Protein AF-A0A1G6Z7X3-F1 (afdb_monomer_lite)

Sequence (109 aa):
MNHMKKITLLLILCLLSLITNAQDQPLPATVVNLLPKGYEVLKRTSGDLNLDTYPDMIVVLNKANEKETSDVALHPKKRPLLIFIGGPGHTYRLAARSDEAVTAWIVAA

pLDDT: mean 83.52, std 14.07, range [49.41, 98.06]

Foldseek 3Di:
DDPVVVVVVVVVVVVVVVPPPPDPDDDDPLVVVVDDPQKDWPDKDWDDPPPDPFIKMKTKIDGPCCLVPDPCVPDFQFIKIWIWDGDPPRHTDTPDIDRHPDTDDDDDD

Secondary structure (DSSP, 8-state):
--HHHHHHHHHHHHHHTTGGG---PPPPHHHHTTSPTTEEEEEEEEE-SSSSSS-EEEEEEEETTTTTS--TTT-PPEEEEEEEEEEGGGEEEEEEEEEEEEE------

Structure (mmCIF, N/CA/C/O backbone):
data_AF-A0A1G6Z7X3-F1
#
_entry.id   AF-A0A1G6Z7X3-F1
#
loop_
_atom_site.group_PDB
_atom_site.id
_atom_site.type_symbol
_atom_site.label_atom_id
_atom_site.label_alt_id
_atom_site.label_comp_id
_atom_site.label_asym_id
_atom_site.label_entity_id
_atom_site.label_seq_id
_atom_site.pdbx_PDB_ins_code
_atom_site.Cartn_x
_atom_site.Cartn_y
_atom_site.Cartn_z
_atom_site.occupancy
_atom_site.B_iso_or_equiv
_atom_site.auth_seq_id
_atom_site.auth_comp_id
_atom_site.auth_asym_id
_atom_site.auth_atom_id
_atom_site.pdbx_PDB_model_num
ATOM 1 N N . MET A 1 1 ? 8.821 32.248 40.784 1.00 59.72 1 MET A N 1
ATOM 2 C CA . MET A 1 1 ? 8.898 32.058 39.314 1.00 59.72 1 MET A CA 1
ATOM 3 C C . MET A 1 1 ? 8.030 33.109 38.634 1.00 59.72 1 MET A C 1
ATOM 5 O O . MET A 1 1 ? 6.811 33.023 38.730 1.00 59.72 1 MET A O 1
ATOM 9 N N . ASN A 1 2 ? 8.656 34.131 38.041 1.00 73.94 2 ASN A N 1
ATOM 10 C CA . ASN A 1 2 ? 7.977 35.343 37.563 1.00 73.94 2 ASN A CA 1
ATOM 11 C C . ASN A 1 2 ? 6.932 35.016 36.491 1.00 73.94 2 ASN A C 1
ATOM 13 O O . ASN A 1 2 ? 7.190 34.204 35.603 1.00 73.94 2 ASN A O 1
ATOM 17 N N . HIS A 1 3 ? 5.772 35.668 36.576 1.00 72.25 3 HIS A N 1
ATOM 18 C CA . HIS A 1 3 ? 4.602 35.436 35.722 1.00 72.25 3 HIS A CA 1
ATOM 19 C C . HIS A 1 3 ? 4.936 35.464 34.217 1.00 72.25 3 HIS A C 1
ATOM 21 O O . HIS A 1 3 ? 4.409 34.669 33.446 1.00 72.25 3 HIS A O 1
ATOM 27 N N . MET A 1 4 ? 5.898 36.300 33.812 1.00 77.12 4 MET A N 1
ATOM 28 C CA . MET A 1 4 ? 6.371 36.397 32.426 1.00 77.12 4 MET A CA 1
ATOM 29 C C . MET A 1 4 ? 7.143 35.157 31.955 1.00 77.12 4 MET A C 1
ATOM 31 O O . MET A 1 4 ? 6.957 34.720 30.828 1.00 77.12 4 MET A O 1
ATOM 35 N N . LYS A 1 5 ? 7.935 34.516 32.829 1.00 72.44 5 LYS A N 1
ATOM 36 C CA . LYS A 1 5 ? 8.695 33.299 32.484 1.00 72.44 5 LYS A CA 1
ATOM 37 C C . LYS A 1 5 ? 7.771 32.108 32.214 1.00 72.44 5 LYS A C 1
ATOM 39 O O . LYS A 1 5 ? 8.098 31.269 31.386 1.00 72.44 5 LYS A O 1
ATOM 44 N N . LYS A 1 6 ? 6.608 32.055 32.879 1.00 77.00 6 LYS A N 1
ATOM 45 C CA . LYS A 1 6 ? 5.582 31.024 32.647 1.00 77.00 6 LYS A CA 1
ATOM 46 C C . LYS A 1 6 ? 4.922 31.184 31.277 1.00 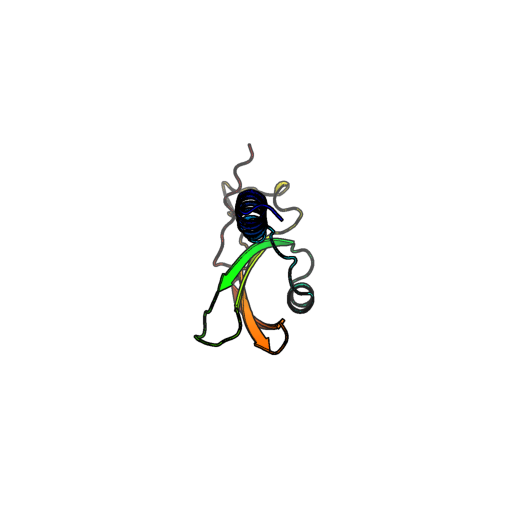77.00 6 LYS A C 1
ATOM 48 O O . LYS A 1 6 ? 4.732 30.191 30.593 1.00 77.00 6 LYS A O 1
ATOM 53 N N . ILE A 1 7 ? 4.626 32.422 30.870 1.00 86.00 7 ILE A N 1
ATOM 54 C CA . ILE A 1 7 ? 4.039 32.724 29.555 1.00 86.00 7 ILE A CA 1
ATOM 55 C C . ILE A 1 7 ? 5.034 32.391 28.441 1.00 86.00 7 ILE A C 1
ATOM 57 O O . ILE A 1 7 ? 4.673 31.715 27.482 1.00 86.00 7 ILE A O 1
ATOM 61 N N . THR A 1 8 ? 6.301 32.787 28.597 1.00 84.44 8 THR A N 1
ATOM 62 C CA . THR A 1 8 ? 7.358 32.427 27.642 1.00 84.44 8 THR A CA 1
ATOM 63 C C . THR A 1 8 ? 7.542 30.910 27.549 1.00 84.44 8 THR A C 1
ATOM 65 O O . THR A 1 8 ? 7.656 30.380 26.450 1.00 84.44 8 THR A O 1
ATOM 68 N N . LEU A 1 9 ? 7.496 30.191 28.676 1.00 84.38 9 LEU A N 1
ATOM 69 C CA . LEU A 1 9 ? 7.582 28.728 28.693 1.00 84.38 9 LEU A CA 1
ATOM 70 C C . LEU A 1 9 ? 6.377 28.061 28.005 1.00 84.38 9 LEU A C 1
ATOM 72 O O . LEU A 1 9 ? 6.556 27.087 27.280 1.00 84.38 9 LEU A O 1
ATOM 76 N N . LEU A 1 10 ? 5.166 28.599 28.191 1.00 83.50 10 LEU A N 1
ATOM 77 C CA . LEU A 1 10 ? 3.940 28.065 27.588 1.00 83.50 10 LEU A CA 1
ATOM 78 C C . LEU A 1 10 ? 3.908 28.280 26.066 1.00 83.50 10 LEU A C 1
ATOM 80 O O . LEU A 1 10 ? 3.498 27.388 25.329 1.00 83.50 10 LEU A O 1
ATOM 84 N N . LEU A 1 11 ? 4.395 29.432 25.594 1.00 84.06 11 LEU A N 1
ATOM 85 C CA . LEU A 1 11 ? 4.563 29.711 24.165 1.00 84.06 11 LEU A CA 1
ATOM 86 C C . LEU A 1 11 ? 5.588 28.770 23.530 1.00 84.06 11 LEU A C 1
ATOM 88 O O . LEU A 1 11 ? 5.297 28.175 22.499 1.00 84.06 11 LEU A O 1
ATOM 92 N N . ILE A 1 12 ? 6.744 28.568 24.170 1.00 84.00 12 ILE A N 1
ATOM 93 C CA . ILE A 1 12 ? 7.756 27.620 23.683 1.00 84.00 12 ILE A CA 1
ATOM 94 C C . ILE A 1 12 ? 7.164 26.206 23.596 1.00 84.00 12 ILE A C 1
ATOM 96 O O . ILE A 1 12 ? 7.282 25.566 22.556 1.00 84.00 12 ILE A O 1
ATOM 100 N N . LEU A 1 13 ? 6.447 25.742 24.625 1.00 80.94 13 LEU A N 1
ATOM 101 C CA . LEU A 1 13 ? 5.818 24.416 24.620 1.00 80.94 13 LEU A CA 1
ATOM 102 C C . LEU A 1 13 ? 4.782 24.249 23.489 1.00 80.94 13 LEU A C 1
ATOM 104 O O . LEU A 1 13 ? 4.705 23.182 22.886 1.00 80.94 13 LEU A O 1
ATOM 108 N N . CYS A 1 14 ? 4.030 25.306 23.171 1.00 79.38 14 CYS A N 1
ATOM 109 C CA . CYS A 1 14 ? 3.048 25.317 22.083 1.00 79.38 14 CYS A CA 1
ATOM 110 C C . CYS A 1 14 ? 3.704 25.358 20.688 1.00 79.38 14 CYS A C 1
ATOM 112 O O . CYS A 1 14 ? 3.187 24.784 19.737 1.00 79.38 14 CYS A O 1
ATOM 114 N N . LEU A 1 15 ? 4.872 25.997 20.553 1.00 74.44 15 LEU A N 1
ATOM 115 C CA . LEU A 1 15 ? 5.643 25.982 19.306 1.00 74.44 15 LEU A CA 1
ATOM 116 C C . LEU A 1 15 ? 6.309 24.621 19.037 1.00 74.44 15 LEU A C 1
ATOM 118 O O . LEU A 1 15 ? 6.435 24.232 17.877 1.00 74.44 15 LEU A O 1
ATOM 122 N N . LEU A 1 16 ? 6.697 23.871 20.077 1.00 68.12 16 LEU A N 1
ATOM 123 C CA . LEU A 1 16 ? 7.288 22.536 19.907 1.00 68.12 16 LEU A CA 1
ATOM 124 C C . LEU A 1 16 ? 6.288 21.473 19.410 1.00 68.12 16 LEU A C 1
ATOM 126 O O . LEU A 1 16 ? 6.709 20.529 18.743 1.00 68.12 16 LEU A O 1
ATOM 130 N N . SER A 1 17 ? 4.984 21.607 19.679 1.00 65.94 17 SER A N 1
ATOM 131 C CA . SER A 1 17 ? 3.972 20.626 19.243 1.00 65.94 17 SER A CA 1
ATOM 132 C C . SER A 1 17 ? 3.589 20.734 17.760 1.00 65.94 17 SER A C 1
ATOM 134 O O . SER A 1 17 ? 2.997 19.807 17.211 1.00 65.94 17 SER A O 1
ATOM 136 N N . LEU A 1 18 ? 3.950 21.826 17.079 1.00 61.19 18 LEU A N 1
ATOM 137 C CA . LEU A 1 18 ? 3.647 22.027 15.655 1.00 61.19 18 LEU A CA 1
ATOM 138 C C . LEU A 1 18 ? 4.598 21.266 14.715 1.00 61.19 18 LEU A C 1
ATOM 140 O O . LEU A 1 18 ? 4.277 21.062 13.546 1.00 61.19 18 LEU A O 1
ATOM 144 N N . ILE A 1 19 ? 5.758 20.826 15.208 1.00 61.56 19 ILE A N 1
ATOM 145 C CA . ILE A 1 19 ? 6.840 20.268 14.379 1.00 61.56 19 ILE A CA 1
ATOM 146 C C . ILE A 1 19 ? 6.643 18.760 14.102 1.00 61.56 19 ILE A C 1
ATOM 148 O O . ILE A 1 19 ? 7.306 18.188 13.240 1.00 61.56 19 ILE A O 1
ATOM 152 N N . THR A 1 20 ? 5.716 18.088 14.794 1.00 55.78 20 THR A N 1
ATOM 153 C CA . THR A 1 20 ? 5.608 16.614 14.779 1.00 55.78 20 THR A CA 1
ATOM 154 C C . THR A 1 20 ? 4.830 16.034 13.586 1.00 55.78 20 THR A C 1
ATOM 156 O O . THR A 1 20 ? 4.855 14.827 13.379 1.00 55.78 20 THR A O 1
ATOM 159 N N . ASN A 1 21 ? 4.174 16.857 12.758 1.00 56.34 21 ASN A N 1
ATOM 160 C CA . ASN A 1 21 ? 3.267 16.371 11.701 1.00 56.34 21 ASN A CA 1
ATOM 161 C C . ASN A 1 21 ? 3.889 16.240 10.295 1.00 56.34 21 ASN A C 1
ATOM 163 O O . ASN A 1 21 ? 3.182 15.900 9.352 1.00 56.34 21 ASN A O 1
ATOM 167 N N . ALA A 1 22 ? 5.190 16.503 10.125 1.00 54.62 22 ALA A N 1
ATOM 168 C CA . ALA A 1 22 ? 5.823 16.554 8.798 1.00 54.62 22 ALA A CA 1
ATOM 169 C C . ALA A 1 22 ? 6.705 15.339 8.448 1.00 54.62 22 ALA A C 1
ATOM 171 O O . ALA A 1 22 ? 7.265 15.291 7.353 1.00 54.62 22 ALA A O 1
ATOM 172 N N . GLN A 1 23 ? 6.863 14.364 9.349 1.00 56.16 23 GLN A N 1
ATOM 173 C CA . GLN A 1 23 ? 7.696 13.193 9.069 1.00 56.16 23 GLN A CA 1
ATOM 174 C C . GLN A 1 23 ? 6.881 12.088 8.402 1.00 56.16 23 GLN A C 1
ATOM 176 O O . GLN A 1 23 ? 5.963 11.530 9.007 1.00 56.16 23 GLN A O 1
ATOM 181 N N . ASP A 1 24 ? 7.258 11.759 7.166 1.00 65.81 24 ASP A N 1
ATOM 182 C CA . ASP A 1 24 ? 6.751 10.598 6.443 1.00 65.81 24 ASP A CA 1
ATOM 183 C C . ASP A 1 24 ? 7.103 9.335 7.246 1.00 65.81 24 ASP A C 1
ATOM 185 O O . ASP A 1 24 ? 8.245 8.881 7.268 1.00 65.81 24 ASP A O 1
ATOM 189 N N . GLN A 1 25 ? 6.135 8.839 8.022 1.00 74.06 25 GLN A N 1
ATOM 190 C CA . GLN A 1 25 ? 6.333 7.667 8.874 1.00 74.06 25 GLN A CA 1
ATOM 191 C C . GLN A 1 25 ? 6.754 6.459 8.017 1.00 74.06 25 GLN A C 1
ATOM 193 O O . GLN A 1 25 ? 6.184 6.246 6.942 1.00 74.06 25 GLN A O 1
ATOM 198 N N . PRO A 1 26 ? 7.718 5.641 8.467 1.00 83.94 26 PRO A N 1
ATOM 199 C CA . PRO A 1 26 ? 8.095 4.438 7.735 1.00 83.94 26 PRO A CA 1
ATOM 200 C C . PRO A 1 26 ? 6.880 3.519 7.556 1.00 83.94 26 PRO A C 1
ATOM 202 O O . PRO A 1 26 ? 5.984 3.478 8.405 1.00 83.94 26 PRO A O 1
ATOM 205 N N . LEU A 1 27 ? 6.840 2.770 6.447 1.00 87.69 27 LEU A N 1
ATOM 206 C CA . LEU A 1 27 ? 5.771 1.793 6.255 1.00 87.69 27 LEU A CA 1
ATOM 207 C C . LEU A 1 27 ? 5.818 0.738 7.375 1.00 87.69 27 LEU A C 1
ATOM 209 O O . LEU A 1 27 ? 6.902 0.252 7.709 1.00 87.69 27 LEU A O 1
ATOM 213 N N . PRO A 1 28 ? 4.658 0.326 7.915 1.00 89.56 28 PRO A N 1
ATOM 214 C CA . PRO A 1 28 ? 4.582 -0.793 8.843 1.00 89.56 28 PRO A CA 1
ATOM 215 C C . PRO A 1 28 ? 5.196 -2.056 8.232 1.00 89.56 28 PRO A C 1
ATOM 217 O O . PRO A 1 28 ? 4.959 -2.364 7.062 1.00 89.56 28 PRO A O 1
ATOM 220 N N . ALA A 1 29 ? 5.937 -2.829 9.030 1.00 90.62 29 ALA A N 1
ATOM 221 C CA . ALA A 1 29 ? 6.591 -4.057 8.566 1.00 90.62 29 ALA A CA 1
ATOM 222 C C . ALA A 1 29 ? 5.600 -5.058 7.940 1.00 90.62 29 ALA A C 1
ATOM 224 O O . ALA A 1 29 ? 5.924 -5.747 6.976 1.00 90.62 29 ALA A O 1
ATOM 225 N N . THR A 1 30 ? 4.366 -5.091 8.450 1.00 91.12 30 THR A N 1
ATOM 226 C CA . THR A 1 30 ? 3.258 -5.887 7.904 1.00 91.12 30 THR A CA 1
ATOM 227 C C . THR A 1 30 ? 2.942 -5.525 6.455 1.00 91.12 30 THR A C 1
ATOM 229 O O . THR A 1 30 ? 2.738 -6.421 5.645 1.00 91.12 30 THR A O 1
ATOM 232 N N . VAL A 1 31 ? 2.970 -4.237 6.102 1.00 93.81 31 VAL A N 1
ATOM 233 C CA . VAL A 1 31 ? 2.763 -3.766 4.725 1.00 93.81 31 VAL A CA 1
ATOM 234 C C . VAL A 1 31 ? 3.985 -4.066 3.862 1.00 93.81 31 VAL A C 1
ATOM 236 O O . VAL A 1 31 ? 3.826 -4.572 2.755 1.00 93.81 31 VAL A O 1
ATOM 239 N N . VAL A 1 32 ? 5.197 -3.815 4.372 1.00 93.62 32 VAL A N 1
ATOM 240 C CA . VAL A 1 32 ? 6.455 -4.076 3.643 1.00 93.62 32 VAL A CA 1
ATOM 241 C C . VAL A 1 32 ? 6.544 -5.538 3.192 1.00 93.62 32 VAL A C 1
ATOM 243 O O . VAL A 1 32 ? 6.884 -5.809 2.043 1.00 93.62 32 VAL A O 1
ATOM 246 N N . ASN A 1 33 ? 6.157 -6.476 4.058 1.00 92.88 33 ASN A N 1
ATOM 247 C CA . ASN A 1 33 ? 6.167 -7.910 3.755 1.00 92.88 33 ASN A CA 1
ATOM 248 C C . ASN A 1 33 ? 5.149 -8.329 2.680 1.00 92.88 33 ASN A C 1
ATOM 250 O O . ASN A 1 33 ? 5.281 -9.407 2.102 1.00 92.88 33 ASN A O 1
ATOM 254 N N . LEU A 1 34 ? 4.135 -7.501 2.419 1.00 93.94 34 LEU A N 1
ATOM 255 C CA . LEU A 1 34 ? 3.108 -7.745 1.405 1.00 93.94 34 LEU A CA 1
ATOM 256 C C . LEU A 1 34 ? 3.440 -7.088 0.057 1.00 93.94 34 LEU A C 1
ATOM 258 O O . LEU A 1 34 ? 2.693 -7.266 -0.908 1.00 93.94 34 LEU A O 1
ATOM 262 N N . LEU A 1 35 ? 4.542 -6.335 -0.034 1.00 94.69 35 LEU A N 1
ATOM 263 C CA . LEU A 1 35 ? 4.952 -5.710 -1.285 1.00 94.69 35 LEU A CA 1
ATOM 264 C C . LEU A 1 35 ? 5.500 -6.757 -2.274 1.00 94.69 35 LEU A C 1
ATOM 266 O O . LEU A 1 35 ? 6.251 -7.657 -1.889 1.00 94.69 35 LEU A O 1
ATOM 270 N N . PRO A 1 36 ? 5.168 -6.647 -3.573 1.00 93.12 36 PRO A N 1
ATOM 271 C CA . PRO A 1 36 ? 5.764 -7.491 -4.597 1.00 93.12 36 PRO A CA 1
ATOM 272 C C . PRO A 1 36 ? 7.275 -7.238 -4.698 1.00 93.12 36 PRO A C 1
ATOM 274 O O . PRO A 1 36 ? 7.743 -6.102 -4.648 1.00 93.12 36 PRO A O 1
ATOM 277 N N . LYS A 1 37 ? 8.054 -8.309 -4.888 1.00 91.31 37 LYS A N 1
ATOM 278 C CA . LYS A 1 37 ? 9.515 -8.218 -5.040 1.00 91.31 37 LYS A CA 1
ATOM 279 C C . LYS A 1 37 ? 9.901 -7.348 -6.241 1.00 91.31 37 LYS A C 1
ATOM 281 O O . LYS A 1 37 ? 9.263 -7.419 -7.289 1.00 91.31 37 LYS A O 1
ATOM 286 N N . GLY A 1 38 ? 10.988 -6.588 -6.103 1.00 90.88 38 GLY A N 1
ATOM 287 C CA . GLY A 1 38 ? 11.517 -5.726 -7.169 1.00 90.88 38 GLY A CA 1
ATOM 288 C C . GLY A 1 38 ? 10.742 -4.420 -7.379 1.00 90.88 38 GLY A C 1
ATOM 289 O O . GLY A 1 38 ? 11.000 -3.716 -8.356 1.00 90.88 38 GLY A O 1
ATOM 290 N N . TYR A 1 39 ? 9.807 -4.107 -6.480 1.00 91.88 39 TYR A N 1
ATOM 291 C CA . TYR A 1 39 ? 9.093 -2.838 -6.442 1.00 91.88 39 TYR A CA 1
ATOM 292 C C . TYR A 1 39 ? 9.492 -2.020 -5.219 1.00 91.88 39 TYR A C 1
ATOM 294 O O . TYR A 1 39 ? 9.795 -2.562 -4.156 1.00 91.88 39 TYR A O 1
ATOM 302 N N . GLU A 1 40 ? 9.430 -0.707 -5.383 1.00 92.69 40 GLU A N 1
ATOM 303 C CA . GLU A 1 40 ? 9.642 0.288 -4.340 1.00 92.69 40 GLU A CA 1
ATOM 304 C C . GLU A 1 40 ? 8.369 1.116 -4.162 1.00 92.69 40 GLU A C 1
ATOM 306 O O . GLU A 1 40 ? 7.525 1.192 -5.061 1.00 92.69 40 GLU A O 1
ATOM 311 N N . VAL A 1 41 ? 8.208 1.719 -2.984 1.00 93.31 41 VAL A N 1
ATOM 312 C CA . VAL A 1 41 ? 7.075 2.606 -2.715 1.00 93.31 41 VAL A CA 1
ATOM 313 C C . VAL A 1 41 ? 7.352 3.963 -3.343 1.00 93.31 41 VAL A C 1
ATOM 315 O O . VAL A 1 41 ? 8.264 4.670 -2.924 1.00 93.31 41 VAL A O 1
ATOM 318 N N . LEU A 1 42 ? 6.512 4.348 -4.301 1.00 91.81 42 LEU A N 1
ATOM 319 C CA . LEU A 1 42 ? 6.548 5.672 -4.913 1.00 91.81 42 LEU A CA 1
ATOM 320 C C . LEU A 1 42 ? 5.825 6.700 -4.041 1.00 91.81 42 LEU A C 1
ATOM 322 O O . LEU A 1 42 ? 6.301 7.816 -3.839 1.00 91.81 42 LEU A O 1
ATOM 326 N N . LYS A 1 43 ? 4.629 6.345 -3.566 1.00 92.19 43 LYS A N 1
ATOM 327 C CA . LYS A 1 43 ? 3.788 7.221 -2.749 1.00 92.19 43 LYS A CA 1
ATOM 328 C C . LYS A 1 43 ? 2.850 6.387 -1.898 1.00 92.19 43 LYS A C 1
ATOM 330 O O . LYS A 1 43 ? 2.413 5.314 -2.307 1.00 92.19 43 LYS A O 1
ATOM 335 N N . ARG A 1 44 ? 2.483 6.929 -0.744 1.00 93.88 44 ARG A N 1
ATOM 336 C CA . ARG A 1 44 ? 1.409 6.397 0.085 1.00 93.88 44 ARG A CA 1
ATOM 337 C C . ARG A 1 44 ? 0.511 7.511 0.598 1.00 93.88 44 ARG A C 1
ATOM 339 O O . ARG A 1 44 ? 0.938 8.663 0.695 1.00 93.88 44 ARG A O 1
ATOM 346 N N . THR A 1 45 ? -0.706 7.137 0.952 1.00 94.44 45 THR A N 1
ATOM 347 C CA . THR A 1 45 ? -1.614 7.951 1.756 1.00 94.44 45 THR A CA 1
ATOM 348 C C . THR A 1 45 ? -2.406 7.043 2.686 1.00 94.44 45 THR A C 1
ATOM 350 O O . THR A 1 45 ? -2.594 5.862 2.385 1.00 94.44 45 THR A O 1
ATOM 353 N N . SER A 1 46 ? -2.859 7.597 3.803 1.00 94.06 46 SER A N 1
ATOM 354 C CA . SER A 1 46 ? -3.700 6.902 4.773 1.00 94.06 46 SER A CA 1
ATOM 355 C C . SER A 1 46 ? -4.998 7.662 4.983 1.00 94.06 46 SER A C 1
ATOM 357 O O . SER A 1 46 ? -5.041 8.883 4.823 1.00 94.06 46 SER A O 1
ATOM 359 N N . GLY A 1 47 ? -6.051 6.934 5.319 1.00 93.94 47 GLY A N 1
ATOM 360 C CA . GLY A 1 47 ? -7.385 7.481 5.524 1.00 93.94 47 GLY A CA 1
ATOM 361 C C . GLY A 1 47 ? -8.337 6.387 5.969 1.00 93.94 47 GLY A C 1
ATOM 362 O O . GLY A 1 47 ? -7.898 5.302 6.319 1.00 93.94 47 GLY A O 1
ATOM 363 N N . ASP A 1 48 ? -9.622 6.682 5.946 1.00 96.19 48 ASP A N 1
ATOM 364 C CA . ASP A 1 48 ? -10.673 5.739 6.299 1.00 96.19 48 ASP A CA 1
ATOM 365 C C . ASP A 1 48 ? -11.484 5.433 5.032 1.00 96.19 48 ASP A C 1
ATOM 367 O O . ASP A 1 48 ? -12.179 6.307 4.506 1.00 96.19 48 ASP A O 1
ATOM 371 N N . LEU A 1 49 ? -11.296 4.241 4.463 1.00 96.62 49 LEU A N 1
ATOM 372 C CA . LEU A 1 49 ? -11.942 3.809 3.219 1.00 96.62 49 LEU A CA 1
ATOM 373 C C . LEU A 1 49 ? 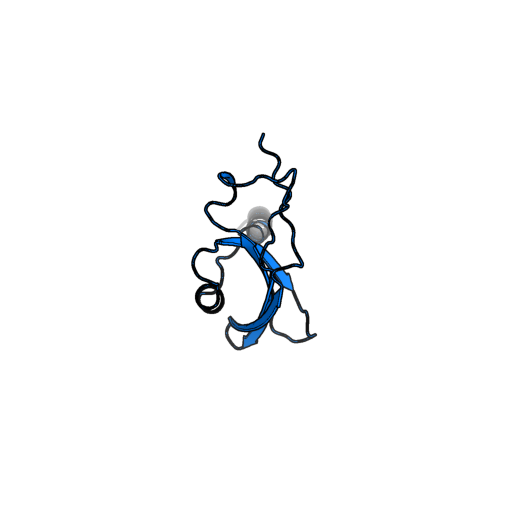-13.176 2.941 3.486 1.00 96.62 49 LEU A C 1
ATOM 375 O O . LEU A 1 49 ? -13.960 2.717 2.559 1.00 96.62 49 LEU A O 1
ATOM 379 N N . ASN A 1 50 ? -13.345 2.439 4.711 1.00 96.44 50 ASN A N 1
ATOM 380 C CA . ASN A 1 50 ? -14.409 1.506 5.087 1.00 96.44 50 ASN A CA 1
ATOM 381 C C . ASN A 1 50 ? -15.260 1.959 6.294 1.00 96.44 50 ASN A C 1
ATOM 383 O O . ASN A 1 50 ? -16.148 1.214 6.711 1.00 96.44 50 ASN A O 1
ATOM 387 N N . LEU A 1 51 ? -15.055 3.185 6.775 1.00 96.69 51 LEU A N 1
ATOM 388 C CA . LEU A 1 51 ? -15.761 3.831 7.884 1.00 96.69 51 LEU A CA 1
ATOM 389 C C . LEU A 1 51 ? -15.549 3.146 9.241 1.00 96.69 51 LEU A C 1
ATOM 391 O O . LEU A 1 51 ? -16.487 3.044 10.040 1.00 96.69 51 LEU A O 1
ATOM 395 N N . ASP A 1 52 ? -14.331 2.667 9.497 1.00 95.81 52 ASP A N 1
ATOM 396 C CA . ASP A 1 52 ? -13.951 2.054 10.769 1.00 95.81 52 ASP A CA 1
ATOM 397 C C . ASP A 1 52 ? -12.912 2.882 11.559 1.00 95.81 52 ASP A C 1
ATOM 399 O O . ASP A 1 52 ? -12.560 4.009 11.219 1.00 95.81 52 ASP A O 1
ATOM 403 N N . THR A 1 53 ? -12.489 2.383 12.725 1.00 95.81 53 THR A N 1
ATOM 404 C CA . THR A 1 53 ? -11.564 3.118 13.609 1.00 95.81 53 THR A CA 1
ATOM 405 C C . THR A 1 53 ? -10.087 2.977 13.227 1.00 95.81 53 THR A C 1
ATOM 407 O O . THR A 1 53 ? -9.227 3.572 13.884 1.00 95.81 53 THR A O 1
ATOM 410 N N . TYR A 1 54 ? -9.763 2.141 12.245 1.00 96.06 54 TYR A N 1
ATOM 411 C CA . TYR A 1 54 ? -8.409 1.775 11.859 1.00 96.06 54 TYR A CA 1
ATOM 412 C C . TYR A 1 54 ? -8.046 2.432 10.524 1.00 96.06 54 TYR A C 1
ATOM 414 O O . TYR A 1 54 ? -8.715 2.224 9.523 1.00 96.06 54 TYR A O 1
ATOM 422 N N . PRO A 1 55 ? -6.952 3.209 10.462 1.00 94.88 55 PRO A N 1
ATOM 423 C CA . PRO A 1 55 ? -6.566 3.853 9.220 1.00 94.88 55 PRO A CA 1
ATOM 424 C C . PRO A 1 55 ? -6.148 2.818 8.168 1.00 94.88 55 PRO A C 1
ATOM 426 O O . PRO A 1 55 ? -5.239 2.011 8.381 1.00 94.88 55 PRO A O 1
ATOM 429 N N . ASP A 1 56 ? -6.768 2.922 7.005 1.00 96.69 56 ASP A N 1
ATOM 430 C CA . ASP A 1 56 ? -6.434 2.218 5.779 1.00 96.69 56 ASP A CA 1
ATOM 431 C C . ASP A 1 56 ? -5.250 2.878 5.067 1.00 96.69 56 ASP A C 1
ATOM 433 O O . ASP A 1 56 ? -4.804 3.987 5.398 1.00 96.69 56 ASP A O 1
ATOM 437 N N . MET A 1 57 ? -4.713 2.196 4.054 1.00 96.31 57 MET A N 1
ATOM 438 C CA . MET A 1 57 ? -3.577 2.701 3.290 1.00 96.31 57 MET A CA 1
ATOM 439 C C . MET A 1 57 ? -3.720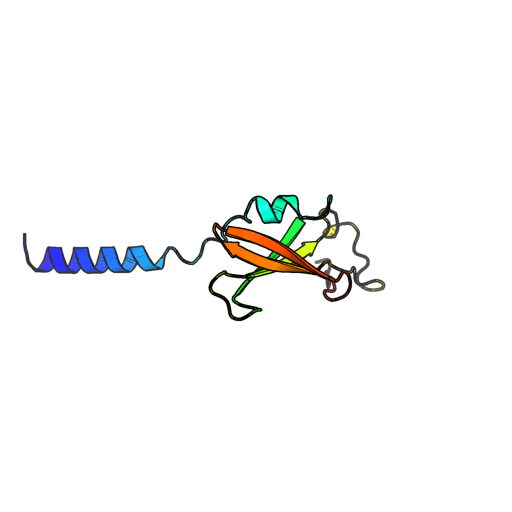 2.431 1.798 1.00 96.31 57 MET A C 1
ATOM 441 O O . MET A 1 57 ? -3.989 1.311 1.371 1.00 96.31 57 MET A O 1
ATOM 445 N N . ILE A 1 58 ? -3.443 3.456 0.997 1.00 97.00 58 ILE A N 1
ATOM 446 C CA . ILE A 1 58 ? -3.260 3.335 -0.448 1.00 97.00 58 ILE A CA 1
ATOM 447 C C . ILE A 1 58 ? -1.774 3.516 -0.741 1.00 97.00 58 ILE A C 1
ATOM 449 O O . ILE A 1 58 ? -1.173 4.506 -0.318 1.00 97.00 58 ILE A O 1
ATOM 453 N N . VAL A 1 59 ? -1.182 2.570 -1.469 1.00 96.75 59 VAL A N 1
ATOM 454 C CA . VAL A 1 59 ? 0.247 2.553 -1.802 1.00 96.75 59 VAL A CA 1
ATOM 455 C C . VAL A 1 59 ? 0.419 2.427 -3.312 1.00 96.75 59 VAL A C 1
ATOM 457 O O . VAL A 1 59 ? -0.094 1.497 -3.928 1.00 96.75 59 VAL A O 1
ATOM 460 N N . VAL A 1 60 ? 1.164 3.352 -3.910 1.00 95.81 60 VAL A N 1
ATOM 461 C CA . VAL A 1 60 ? 1.588 3.297 -5.314 1.00 95.81 60 VAL A CA 1
ATOM 462 C C . VAL A 1 60 ? 3.026 2.809 -5.366 1.00 95.81 60 VAL A C 1
ATOM 464 O O . VAL A 1 60 ? 3.881 3.326 -4.642 1.00 95.81 60 VAL A O 1
ATOM 467 N N . LEU A 1 61 ? 3.297 1.849 -6.246 1.00 94.88 61 LEU A N 1
ATOM 468 C CA . LEU A 1 61 ? 4.617 1.261 -6.432 1.00 94.88 61 LEU A CA 1
ATOM 469 C C . LEU A 1 61 ? 5.247 1.655 -7.770 1.00 94.88 61 LEU A C 1
ATOM 471 O O . LEU A 1 61 ? 4.550 1.887 -8.759 1.00 94.88 61 LEU A O 1
ATOM 475 N N . ASN A 1 62 ? 6.574 1.660 -7.821 1.00 92.19 62 ASN A N 1
ATOM 476 C CA . ASN A 1 62 ? 7.364 1.784 -9.047 1.00 92.19 62 ASN A CA 1
ATOM 477 C C . ASN A 1 62 ? 8.454 0.706 -9.091 1.00 92.19 62 ASN A C 1
ATOM 479 O O . ASN A 1 62 ? 8.785 0.102 -8.069 1.00 92.19 62 ASN A O 1
ATOM 483 N N . LYS A 1 63 ? 9.023 0.451 -10.273 1.00 88.00 63 LYS A N 1
ATOM 484 C CA . LYS A 1 63 ? 10.231 -0.389 -10.371 1.00 88.00 63 LYS A CA 1
ATOM 485 C C . LYS A 1 63 ? 11.470 0.468 -10.106 1.00 88.00 63 LYS A C 1
ATOM 487 O O . LYS A 1 63 ? 11.532 1.606 -10.571 1.00 88.00 63 LYS A O 1
ATOM 492 N N . ALA A 1 64 ? 12.474 -0.091 -9.431 1.00 81.19 64 ALA A N 1
ATOM 493 C CA . ALA A 1 64 ? 13.722 0.620 -9.126 1.00 81.19 64 ALA A CA 1
ATOM 494 C C . ALA A 1 64 ? 14.447 1.111 -10.400 1.00 81.19 64 ALA A C 1
ATOM 496 O O . ALA A 1 64 ? 14.924 2.238 -10.471 1.00 81.19 64 ALA A O 1
ATOM 497 N N . ASN A 1 65 ? 14.437 0.298 -11.462 1.00 78.56 65 ASN A N 1
ATOM 498 C CA . ASN A 1 65 ? 15.069 0.603 -12.753 1.00 78.56 65 ASN A CA 1
ATOM 499 C C . ASN A 1 65 ? 14.149 1.343 -13.748 1.00 78.56 65 ASN A C 1
ATOM 501 O O . ASN A 1 65 ? 14.377 1.329 -14.961 1.00 78.56 65 ASN A O 1
ATOM 505 N N . GLU A 1 66 ? 13.055 1.947 -13.274 1.00 71.44 66 GLU A N 1
ATOM 506 C CA . GLU A 1 66 ? 12.075 2.596 -14.149 1.00 71.44 66 GLU A CA 1
ATOM 507 C C . GLU A 1 66 ? 12.639 3.836 -14.850 1.00 71.44 66 GLU A C 1
ATOM 509 O O . GLU A 1 66 ? 12.374 4.007 -16.034 1.00 71.44 66 GLU A O 1
ATOM 514 N N . LYS A 1 67 ? 13.475 4.637 -14.175 1.00 67.56 67 LYS A N 1
ATOM 515 C CA . LYS A 1 67 ? 14.073 5.857 -14.752 1.00 67.56 67 LYS A CA 1
ATOM 516 C C . LYS A 1 67 ? 14.980 5.595 -15.959 1.00 67.56 67 LYS A C 1
ATOM 518 O O . LYS A 1 67 ? 15.052 6.434 -16.843 1.00 67.56 67 LYS A O 1
ATOM 523 N N . GLU A 1 68 ? 15.642 4.444 -16.004 1.00 65.62 68 GLU A N 1
ATOM 524 C CA . GLU A 1 68 ? 16.631 4.114 -17.043 1.00 65.62 68 GLU A CA 1
ATOM 525 C C . GLU A 1 68 ? 16.006 3.455 -18.281 1.00 65.62 68 GLU A C 1
ATOM 527 O O . GLU A 1 68 ? 16.626 3.392 -19.336 1.00 65.62 68 GLU A O 1
ATOM 532 N N . THR A 1 69 ? 14.774 2.949 -18.165 1.00 59.06 69 THR A N 1
ATOM 533 C CA . THR A 1 69 ? 14.133 2.094 -19.184 1.00 59.06 69 THR A CA 1
ATOM 534 C C . THR A 1 69 ? 12.879 2.717 -19.794 1.00 59.06 69 THR A C 1
ATOM 536 O O . THR A 1 69 ? 12.093 2.026 -20.443 1.00 59.06 69 THR A O 1
ATOM 539 N N . SER A 1 70 ? 12.634 4.000 -19.532 1.00 57.00 70 SER A N 1
ATOM 540 C CA . SER A 1 70 ? 11.346 4.625 -19.813 1.00 57.00 70 SER A CA 1
ATOM 541 C C . SER A 1 70 ? 11.284 5.206 -21.229 1.00 57.00 70 SER A C 1
ATOM 543 O O . SER A 1 70 ? 11.696 6.338 -21.454 1.00 57.00 70 SER A O 1
ATOM 545 N N . ASP A 1 71 ? 10.698 4.460 -22.167 1.00 63.25 71 ASP A N 1
ATOM 546 C CA . ASP A 1 71 ? 10.253 4.973 -23.474 1.00 63.25 71 ASP A CA 1
ATOM 547 C C . ASP A 1 71 ? 8.805 5.502 -23.369 1.00 63.25 71 ASP A C 1
ATOM 549 O O . ASP A 1 71 ? 7.831 4.894 -23.823 1.00 63.25 71 ASP A O 1
ATOM 553 N N . VAL A 1 72 ? 8.647 6.612 -22.638 1.00 57.69 72 VAL A N 1
ATOM 554 C CA . VAL A 1 72 ? 7.336 7.149 -22.208 1.00 57.69 72 VAL A CA 1
ATOM 555 C C . VAL A 1 72 ? 6.499 7.687 -23.358 1.00 57.69 72 VAL A C 1
ATOM 557 O O . VAL A 1 72 ? 5.275 7.705 -23.257 1.00 57.69 72 VAL A O 1
ATOM 560 N N . ALA A 1 73 ? 7.141 8.100 -24.450 1.00 59.69 73 ALA A N 1
ATOM 561 C CA . ALA A 1 73 ? 6.450 8.681 -25.591 1.00 59.69 73 ALA A CA 1
ATOM 562 C C . ALA A 1 73 ? 5.569 7.656 -26.326 1.00 59.69 73 ALA A C 1
ATOM 564 O O . ALA A 1 73 ? 4.555 8.042 -26.906 1.00 59.69 73 ALA A O 1
ATOM 565 N N . LEU A 1 74 ? 5.925 6.367 -26.280 1.00 58.81 74 LEU A N 1
ATOM 566 C CA . LEU A 1 74 ? 5.213 5.306 -26.998 1.00 58.81 74 LEU A CA 1
ATOM 567 C C . LEU A 1 74 ? 4.516 4.307 -26.064 1.00 58.81 74 LEU A C 1
ATOM 569 O O . LEU A 1 74 ? 3.455 3.794 -26.416 1.00 58.81 74 LEU A O 1
ATOM 573 N N . HIS A 1 75 ? 5.059 4.056 -24.866 1.00 67.56 75 HIS A N 1
ATOM 574 C CA . HIS A 1 75 ? 4.534 3.033 -23.956 1.00 67.56 75 HIS A CA 1
ATOM 575 C C . HIS A 1 75 ? 4.546 3.513 -22.495 1.00 67.56 75 HIS A C 1
ATOM 577 O O . HIS A 1 75 ? 5.490 3.217 -21.752 1.00 67.56 75 HIS A O 1
ATOM 583 N N . PRO A 1 76 ? 3.505 4.238 -22.034 1.00 72.94 76 PRO A N 1
ATOM 584 C CA . PRO A 1 76 ? 3.428 4.668 -20.644 1.00 72.94 76 PRO A CA 1
ATOM 585 C C . PRO A 1 76 ? 3.450 3.449 -19.720 1.00 72.94 76 PRO A C 1
ATOM 587 O O . PRO A 1 76 ? 2.575 2.580 -19.769 1.00 72.94 76 PRO A O 1
ATOM 590 N N . LYS A 1 77 ? 4.470 3.383 -18.861 1.00 79.62 77 LYS A N 1
ATOM 591 C CA . LYS A 1 77 ? 4.660 2.253 -17.952 1.00 79.62 77 LYS A CA 1
ATOM 592 C C . LYS A 1 77 ? 3.566 2.254 -16.889 1.00 79.62 77 LYS A C 1
ATOM 594 O O . LYS A 1 77 ? 3.234 3.295 -16.321 1.00 79.62 77 LYS A O 1
ATOM 599 N N . LYS A 1 78 ? 3.002 1.086 -16.607 1.00 88.12 78 LYS A N 1
ATOM 600 C CA . LYS A 1 78 ? 1.969 0.929 -15.584 1.00 88.12 78 LYS A CA 1
ATOM 601 C C . LYS A 1 78 ? 2.569 0.727 -14.195 1.00 88.12 78 LYS A C 1
ATOM 603 O O . LYS A 1 78 ? 3.643 0.135 -14.057 1.00 88.12 78 LYS A O 1
ATOM 608 N N . ARG A 1 79 ? 1.875 1.229 -13.172 1.00 91.75 79 ARG A N 1
ATOM 609 C CA . ARG A 1 79 ? 2.297 1.190 -11.768 1.00 91.75 79 ARG A CA 1
ATOM 610 C C . ARG A 1 79 ? 1.267 0.451 -10.916 1.00 91.75 79 ARG A C 1
ATOM 612 O O . ARG A 1 79 ? 0.092 0.818 -10.960 1.00 91.75 79 ARG A O 1
ATOM 619 N N . PRO A 1 80 ? 1.692 -0.534 -10.106 1.00 95.62 80 PRO A N 1
ATOM 620 C CA . PRO A 1 80 ? 0.803 -1.167 -9.149 1.00 95.62 80 PRO A CA 1
ATOM 621 C C . PRO A 1 80 ? 0.281 -0.167 -8.117 1.00 95.62 80 PRO A C 1
ATOM 623 O O . PRO A 1 80 ? 1.051 0.553 -7.477 1.00 95.62 80 PRO A O 1
ATOM 626 N N . LEU A 1 81 ? -1.031 -0.176 -7.932 1.00 97.06 81 LEU A N 1
ATOM 627 C CA . LEU A 1 81 ? -1.755 0.452 -6.839 1.00 97.06 81 LEU A CA 1
ATOM 628 C C . LEU A 1 81 ? -2.237 -0.650 -5.896 1.00 97.06 81 LEU A C 1
ATOM 630 O O . LEU A 1 81 ? -2.937 -1.567 -6.327 1.00 97.06 81 LEU A O 1
ATOM 634 N N . LEU A 1 82 ? -1.882 -0.554 -4.621 1.00 98.06 82 LEU A N 1
ATOM 635 C CA . LEU A 1 82 ? -2.304 -1.469 -3.567 1.00 98.06 82 LEU A CA 1
ATOM 636 C C . LEU A 1 82 ? -3.206 -0.736 -2.576 1.00 98.06 82 LEU A C 1
ATOM 638 O O . LEU A 1 82 ? -2.897 0.385 -2.170 1.00 98.06 82 LEU A O 1
ATOM 642 N N . ILE A 1 83 ? -4.293 -1.387 -2.168 1.00 97.94 83 ILE A N 1
ATOM 643 C CA . ILE A 1 83 ? -5.193 -0.913 -1.114 1.00 97.94 83 ILE A CA 1
ATOM 644 C C . ILE A 1 83 ? -5.109 -1.893 0.049 1.00 97.94 83 ILE A C 1
ATOM 646 O O . ILE A 1 83 ? -5.371 -3.088 -0.117 1.00 97.94 83 ILE A O 1
ATOM 650 N N . PHE A 1 84 ? -4.760 -1.380 1.220 1.00 97.88 84 PHE A N 1
ATOM 651 C CA . PHE A 1 84 ? -4.702 -2.123 2.466 1.00 97.88 84 PHE A CA 1
ATOM 652 C C . PHE A 1 84 ? -5.802 -1.652 3.403 1.00 97.88 84 PHE A C 1
ATOM 654 O O . PHE A 1 84 ? -5.963 -0.448 3.586 1.00 97.88 84 PHE A O 1
ATOM 661 N N . ILE A 1 85 ? -6.491 -2.610 4.019 1.00 97.88 85 ILE A N 1
ATOM 662 C CA . ILE A 1 85 ? -7.435 -2.338 5.100 1.00 97.88 85 ILE A CA 1
ATOM 663 C C . ILE A 1 85 ? -6.715 -2.468 6.436 1.00 97.88 85 ILE A C 1
ATOM 665 O O . ILE A 1 85 ? -6.013 -3.468 6.660 1.00 97.88 85 ILE A O 1
ATOM 669 N N . GLY A 1 86 ? -6.859 -1.442 7.269 1.00 96.56 86 GLY A N 1
ATOM 670 C CA . GLY A 1 86 ? -6.301 -1.368 8.609 1.00 96.56 86 GLY A CA 1
ATOM 671 C C . GLY A 1 86 ? -7.016 -2.305 9.580 1.00 96.56 86 GLY A C 1
ATOM 672 O O . GLY A 1 86 ? -8.148 -2.735 9.377 1.00 96.56 86 GLY A O 1
ATOM 673 N N . GLY A 1 87 ? -6.327 -2.663 10.654 1.00 95.62 87 GLY A N 1
ATOM 674 C CA . GLY A 1 87 ? -6.893 -3.463 11.727 1.00 95.62 87 GLY A CA 1
ATOM 675 C C . GLY A 1 87 ? -6.250 -3.165 13.078 1.00 95.62 87 GLY A C 1
ATOM 676 O O 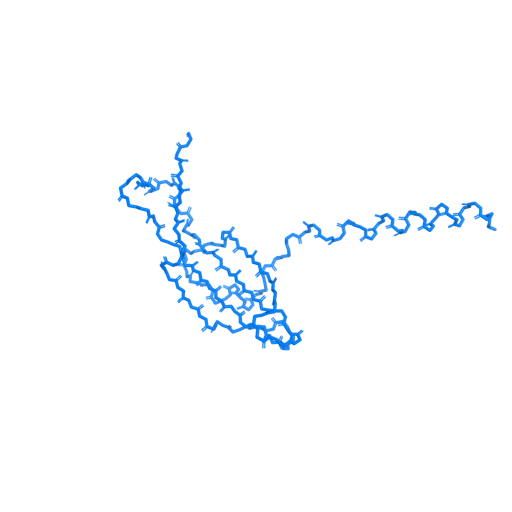. GLY A 1 87 ? -5.310 -2.363 13.177 1.00 95.62 87 GLY A O 1
ATOM 677 N N . PRO A 1 88 ? -6.723 -3.839 14.141 1.00 94.25 88 PRO A N 1
ATOM 678 C CA . PRO A 1 88 ? -6.178 -3.689 15.483 1.00 94.25 88 PRO A CA 1
ATOM 679 C C . PRO A 1 88 ? -4.657 -3.879 15.506 1.00 94.25 88 PRO A C 1
ATOM 681 O O . PRO A 1 88 ? -4.113 -4.728 14.796 1.00 94.25 88 PRO A O 1
ATOM 684 N N . GLY A 1 89 ? -3.964 -3.095 16.334 1.00 88.94 89 GLY A N 1
ATOM 685 C CA . GLY A 1 89 ? -2.518 -3.230 16.529 1.00 88.94 89 GLY A CA 1
ATOM 686 C C . GLY A 1 89 ? -1.670 -2.909 15.292 1.00 88.94 89 GLY A C 1
ATOM 687 O O . GLY A 1 89 ? -0.608 -3.502 15.128 1.00 88.94 89 GLY A O 1
ATOM 688 N N . HIS A 1 90 ? -2.126 -2.003 14.417 1.00 86.94 90 HIS A N 1
ATOM 689 C CA . HIS A 1 90 ? -1.442 -1.642 13.163 1.00 86.94 90 HIS A CA 1
ATOM 690 C C . HIS A 1 90 ? -1.223 -2.838 12.221 1.00 86.94 90 HIS A C 1
ATOM 692 O O . HIS A 1 90 ? -0.225 -2.923 11.495 1.00 86.94 90 HIS A O 1
ATOM 698 N N . THR A 1 91 ? -2.162 -3.783 12.242 1.00 94.06 91 THR A N 1
ATOM 699 C CA . THR A 1 91 ? -2.219 -4.860 11.257 1.00 94.06 91 THR A CA 1
ATOM 700 C C . THR A 1 91 ? -2.836 -4.345 9.961 1.00 94.06 91 THR A C 1
ATOM 702 O O . THR A 1 91 ? -3.646 -3.423 9.971 1.00 94.06 91 THR A O 1
ATOM 705 N N . TYR A 1 92 ? -2.417 -4.923 8.837 1.00 95.94 92 TYR A N 1
ATOM 706 C CA . TYR A 1 92 ? -2.903 -4.547 7.514 1.00 95.94 92 TYR A CA 1
ATOM 707 C C . TYR A 1 92 ? -3.137 -5.796 6.679 1.00 95.94 92 TYR A C 1
ATOM 709 O O . TYR A 1 92 ? -2.345 -6.742 6.724 1.00 95.94 92 TYR A O 1
ATOM 717 N N . ARG A 1 93 ? -4.205 -5.781 5.883 1.00 96.19 93 ARG A N 1
ATOM 718 C CA . ARG A 1 93 ? -4.511 -6.824 4.898 1.00 96.19 93 ARG A CA 1
ATOM 719 C C . ARG A 1 93 ? -4.634 -6.193 3.520 1.00 96.19 93 ARG A C 1
ATOM 721 O O . ARG A 1 93 ? -5.338 -5.201 3.368 1.00 96.19 93 ARG A O 1
ATOM 728 N N . LEU A 1 94 ? -3.999 -6.790 2.513 1.00 97.50 94 LEU A N 1
ATOM 729 C CA . LEU A 1 94 ? -4.198 -6.382 1.123 1.00 97.50 94 LEU A CA 1
ATOM 730 C C . LEU A 1 94 ? -5.646 -6.683 0.713 1.00 97.50 94 LEU A C 1
ATOM 732 O O . LEU A 1 94 ? -6.052 -7.844 0.686 1.00 97.50 94 LEU A O 1
ATOM 736 N N . ALA A 1 95 ? -6.419 -5.642 0.422 1.00 97.50 95 ALA A N 1
ATOM 737 C CA . ALA A 1 95 ? -7.814 -5.759 0.012 1.00 97.50 95 ALA A CA 1
ATOM 738 C C . ALA A 1 95 ? -7.978 -5.707 -1.507 1.00 97.50 95 ALA A C 1
ATOM 740 O O . ALA A 1 95 ? -8.820 -6.415 -2.053 1.00 97.50 95 ALA A O 1
ATOM 741 N N . ALA A 1 96 ? -7.160 -4.907 -2.193 1.00 97.19 96 ALA A N 1
ATOM 742 C CA . ALA A 1 96 ? -7.174 -4.836 -3.646 1.00 97.19 96 ALA A CA 1
ATOM 743 C C . ALA A 1 96 ? -5.800 -4.478 -4.212 1.00 97.19 96 ALA A C 1
ATOM 745 O O . ALA A 1 96 ? -4.984 -3.815 -3.567 1.00 97.19 96 ALA A O 1
ATOM 746 N N . ARG A 1 97 ? -5.579 -4.894 -5.458 1.00 97.25 97 ARG A N 1
ATOM 747 C CA . ARG A 1 97 ? -4.435 -4.512 -6.278 1.00 97.25 97 ARG A CA 1
ATOM 748 C C . ARG A 1 97 ? -4.918 -4.196 -7.687 1.00 97.25 97 ARG A C 1
ATOM 750 O O . ARG A 1 97 ? -5.673 -4.977 -8.258 1.00 97.25 97 ARG A O 1
ATOM 757 N N . SER A 1 98 ? -4.447 -3.088 -8.248 1.00 96.56 98 SER A N 1
ATOM 758 C CA . SER A 1 98 ? -4.600 -2.772 -9.667 1.00 96.56 98 SER A CA 1
ATOM 759 C C . SER A 1 98 ? -3.238 -2.477 -10.264 1.00 96.56 98 SER A C 1
ATOM 761 O O . SER A 1 98 ? -2.540 -1.587 -9.793 1.00 96.56 98 SER A O 1
ATOM 763 N N . ASP A 1 99 ? -2.874 -3.201 -11.315 1.00 94.12 99 ASP A N 1
ATOM 764 C CA . ASP A 1 99 ? -1.653 -2.933 -12.072 1.00 94.12 99 ASP A CA 1
ATOM 765 C C . ASP A 1 99 ? -1.891 -1.942 -13.222 1.00 94.12 99 ASP A C 1
ATOM 767 O O . ASP A 1 99 ? -0.965 -1.662 -13.963 1.00 94.12 99 ASP A O 1
ATOM 771 N N . GLU A 1 100 ? -3.102 -1.388 -13.363 1.00 90.88 100 GLU A N 1
ATOM 772 C CA . GLU A 1 100 ? -3.505 -0.574 -14.523 1.00 90.88 100 GLU A CA 1
ATOM 773 C C . GLU A 1 100 ? -3.943 0.854 -14.173 1.00 90.88 100 GLU A C 1
ATOM 775 O O . GLU A 1 100 ? -3.939 1.728 -15.043 1.00 90.88 100 GLU A O 1
ATOM 780 N N . ALA A 1 101 ? -4.320 1.096 -12.912 1.00 88.88 101 ALA A N 1
ATOM 781 C CA . ALA A 1 101 ? -4.942 2.345 -12.466 1.00 88.88 101 ALA A CA 1
ATOM 782 C C . ALA A 1 101 ? -3.994 3.553 -12.465 1.00 88.88 101 ALA A C 1
ATOM 784 O O . ALA A 1 101 ? -4.455 4.693 -12.495 1.00 88.88 101 ALA A O 1
ATOM 785 N N . VAL A 1 102 ? -2.681 3.321 -12.410 1.00 89.38 102 VAL A N 1
ATOM 786 C CA . VAL A 1 102 ? -1.677 4.384 -12.332 1.00 89.38 102 VAL A CA 1
ATOM 787 C C . VAL A 1 102 ? -0.709 4.263 -13.502 1.00 89.38 102 VAL A C 1
ATOM 789 O O . VAL A 1 102 ? -0.101 3.217 -13.729 1.00 89.38 102 VAL A O 1
ATOM 792 N N . THR A 1 103 ? -0.5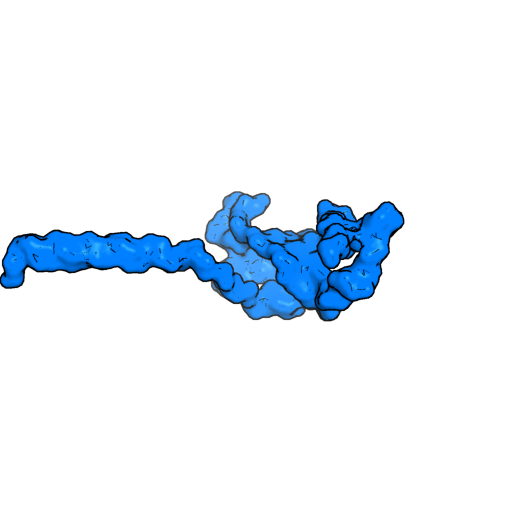33 5.362 -14.231 1.00 84.94 103 THR A N 1
ATOM 793 C CA . THR A 1 103 ? 0.405 5.467 -15.353 1.00 84.94 103 THR A CA 1
ATOM 794 C C . THR A 1 103 ? 1.601 6.335 -14.994 1.00 84.94 103 THR A C 1
ATOM 796 O O . THR A 1 103 ? 1.478 7.377 -14.347 1.00 84.94 103 THR A O 1
ATOM 799 N N . ALA A 1 104 ? 2.774 5.915 -15.449 1.00 78.31 104 ALA A N 1
ATOM 800 C CA . ALA A 1 104 ? 3.990 6.696 -15.402 1.00 78.31 104 ALA A CA 1
ATOM 801 C C . ALA A 1 104 ? 4.029 7.709 -16.544 1.00 78.31 104 ALA A C 1
ATOM 803 O O . ALA A 1 104 ? 4.145 7.329 -17.706 1.00 78.31 104 ALA A O 1
ATOM 804 N N . TRP A 1 105 ? 4.006 8.996 -16.200 1.00 69.94 105 TRP A N 1
ATOM 805 C CA . TRP A 1 105 ? 4.522 10.042 -17.074 1.00 69.94 105 TRP A CA 1
ATOM 806 C C . TRP A 1 105 ? 5.909 10.440 -16.566 1.00 69.94 105 TRP A C 1
ATOM 808 O O . TRP A 1 105 ? 6.029 11.189 -15.596 1.00 69.94 105 TRP A O 1
ATOM 818 N N . ILE A 1 106 ? 6.959 9.860 -17.148 1.00 65.44 106 ILE A N 1
ATOM 819 C CA . ILE A 1 106 ? 8.348 10.258 -16.886 1.00 65.44 106 ILE A CA 1
ATOM 820 C C . ILE A 1 106 ? 8.823 11.042 -18.103 1.00 65.44 106 ILE A C 1
ATOM 822 O O . ILE A 1 106 ? 8.9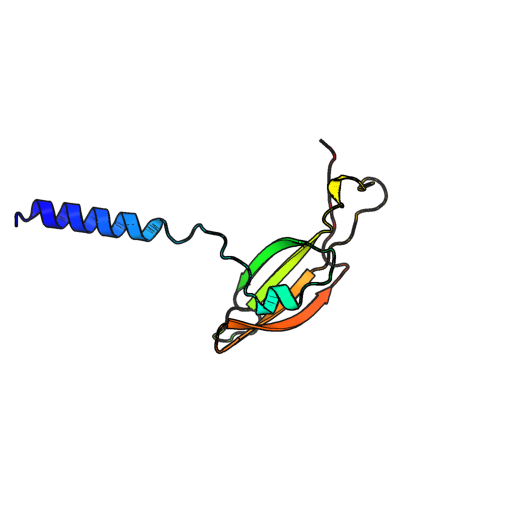95 10.485 -19.180 1.00 65.44 106 ILE A O 1
ATOM 826 N N . VAL A 1 107 ? 9.031 12.342 -17.935 1.00 55.72 107 VAL A N 1
ATOM 827 C CA . VAL A 1 107 ? 9.764 13.147 -18.914 1.00 55.72 107 VAL A CA 1
ATOM 828 C C . VAL A 1 107 ? 11.237 13.042 -18.540 1.00 55.72 107 VAL A C 1
ATOM 830 O O . VAL A 1 107 ? 11.607 13.408 -17.424 1.00 55.72 107 VAL A O 1
ATOM 833 N N . ALA A 1 108 ? 12.056 12.477 -19.428 1.00 53.59 108 ALA A N 1
ATOM 834 C CA . ALA A 1 108 ? 13.504 12.596 -19.312 1.00 53.59 108 ALA A CA 1
ATOM 835 C C . ALA A 1 108 ? 13.841 14.090 -19.432 1.00 53.59 108 ALA A C 1
ATOM 837 O O . ALA A 1 108 ? 13.479 14.716 -20.429 1.00 53.59 108 ALA A O 1
ATOM 838 N N . ALA A 1 109 ? 14.407 14.657 -18.367 1.00 49.41 109 ALA A N 1
ATOM 839 C CA . ALA A 1 109 ? 14.878 16.037 -18.320 1.00 49.41 109 ALA A CA 1
ATOM 840 C C . ALA A 1 109 ? 16.281 16.144 -18.921 1.00 49.41 109 ALA A C 1
ATOM 842 O O . ALA A 1 109 ? 17.060 15.179 -18.735 1.00 49.41 109 ALA A O 1
#

Radius of gyration: 20.61 Å; chains: 1; bounding box: 32×45×66 Å

Organism: NCBI:txid1391627